Protein AF-L8GY65-F1 (afdb_monomer_lite)

Structure (mmCIF, N/CA/C/O backbone):
data_AF-L8GY65-F1
#
_entry.id   AF-L8GY65-F1
#
loop_
_atom_site.group_PDB
_atom_site.id
_atom_site.type_symbol
_atom_site.label_atom_id
_atom_site.label_alt_id
_atom_site.label_comp_id
_atom_site.label_asym_id
_atom_site.label_entity_id
_atom_site.label_seq_id
_atom_site.pdbx_PDB_ins_code
_atom_site.Cartn_x
_atom_site.Cartn_y
_atom_site.Cartn_z
_atom_site.occupancy
_atom_site.B_iso_or_equiv
_atom_site.auth_seq_id
_atom_site.auth_comp_id
_atom_site.auth_asym_id
_atom_site.auth_atom_id
_atom_site.pdbx_PDB_model_num
ATOM 1 N N . MET A 1 1 ? -7.241 15.529 21.507 1.00 44.56 1 MET A N 1
ATOM 2 C CA . MET A 1 1 ? -8.508 14.841 21.175 1.00 44.56 1 MET A CA 1
ATOM 3 C C . MET A 1 1 ? -9.242 14.552 22.480 1.00 44.56 1 MET A C 1
ATOM 5 O O . MET A 1 1 ? -9.011 13.512 23.079 1.00 44.56 1 MET A O 1
ATOM 9 N N . GLY A 1 2 ? -10.012 15.517 22.988 1.00 51.00 2 GLY A N 1
ATOM 10 C CA . GLY A 1 2 ? -10.784 15.364 24.225 1.00 51.00 2 GLY A CA 1
ATOM 11 C C . GLY A 1 2 ? -12.211 14.952 23.887 1.00 51.00 2 GLY A C 1
ATOM 12 O O . GLY A 1 2 ? -12.909 15.702 23.211 1.00 51.00 2 GLY A O 1
ATOM 13 N N . GLY A 1 3 ? -12.626 13.756 24.302 1.00 70.56 3 GLY A N 1
ATOM 14 C CA . GLY A 1 3 ? -14.032 13.368 24.238 1.00 70.56 3 GLY A CA 1
ATOM 15 C C . GLY A 1 3 ? -14.822 14.238 25.211 1.00 70.56 3 GLY A C 1
ATOM 16 O O . GLY A 1 3 ? -14.475 14.299 26.388 1.00 70.56 3 GLY A O 1
ATOM 17 N N . GLY A 1 4 ? -15.843 14.939 24.714 1.00 78.00 4 GLY A N 1
ATOM 18 C CA . GLY A 1 4 ? -16.761 15.702 25.558 1.00 78.00 4 GLY A CA 1
ATOM 19 C C . GLY A 1 4 ? -17.457 14.824 26.613 1.00 78.00 4 GLY A C 1
ATOM 20 O O . GLY A 1 4 ? -17.353 13.592 26.568 1.00 78.00 4 GLY A O 1
ATOM 21 N N . PRO A 1 5 ? -18.169 15.437 27.573 1.00 78.81 5 PRO A N 1
ATOM 22 C CA . PRO A 1 5 ? -18.839 14.708 28.644 1.00 78.81 5 PRO A CA 1
ATOM 23 C C . PRO A 1 5 ? -19.803 13.653 28.084 1.00 78.81 5 PRO A C 1
ATOM 25 O O . PRO A 1 5 ? -20.575 13.913 27.160 1.00 78.81 5 PRO A O 1
ATOM 28 N N . ARG A 1 6 ? -19.736 12.438 28.638 1.00 82.44 6 ARG A N 1
ATOM 29 C CA . ARG A 1 6 ? -20.598 11.317 28.239 1.00 82.44 6 ARG A CA 1
ATOM 30 C C . ARG A 1 6 ? -21.952 11.428 28.923 1.00 82.44 6 ARG A C 1
ATOM 32 O O . ARG A 1 6 ? -22.031 11.842 30.077 1.00 82.44 6 ARG A O 1
ATOM 39 N N . PHE A 1 7 ? -22.997 10.996 28.229 1.00 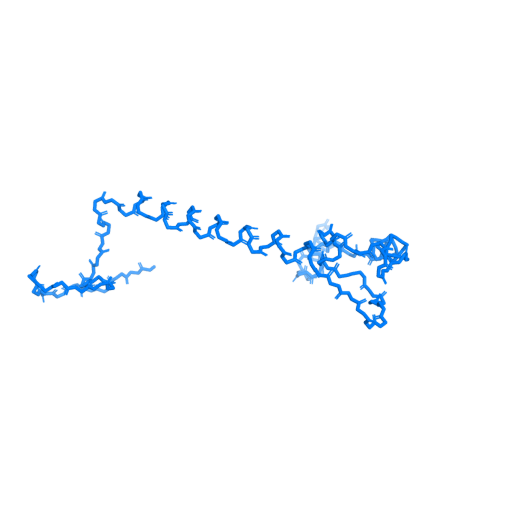88.00 7 PHE A N 1
ATOM 40 C CA . PHE A 1 7 ? -24.349 10.874 28.772 1.00 88.00 7 PHE A CA 1
ATOM 41 C C . PHE A 1 7 ? -24.741 9.396 28.960 1.00 88.00 7 PHE A C 1
ATOM 43 O O . PHE A 1 7 ? -24.145 8.514 28.341 1.00 88.00 7 PHE A O 1
ATOM 50 N N . PRO A 1 8 ? -25.714 9.079 29.829 1.00 89.44 8 PRO A N 1
ATOM 51 C CA . PRO A 1 8 ? -26.213 7.714 29.971 1.00 89.44 8 PRO A CA 1
ATOM 52 C C . PRO A 1 8 ? -26.797 7.191 28.653 1.00 89.44 8 PRO A C 1
ATOM 54 O O . PRO A 1 8 ? -27.475 7.918 27.934 1.00 89.44 8 PRO A O 1
ATOM 57 N N . PHE A 1 9 ? -26.556 5.918 28.349 1.00 87.88 9 PHE A N 1
ATOM 58 C CA . PHE A 1 9 ? -26.997 5.275 27.112 1.00 87.88 9 PHE A CA 1
ATOM 59 C C . PHE A 1 9 ? -27.485 3.843 27.384 1.00 87.88 9 PHE A C 1
ATOM 61 O O . PHE A 1 9 ? -27.070 3.229 28.376 1.00 87.88 9 PHE A O 1
ATOM 68 N N . PRO A 1 10 ? -28.355 3.282 26.526 1.00 90.50 10 PRO A N 1
ATOM 69 C CA . PRO A 1 10 ? -28.862 1.925 26.700 1.00 90.50 10 PRO A CA 1
ATOM 70 C C . PRO A 1 10 ? -27.776 0.885 26.386 1.00 90.50 10 PRO A C 1
ATOM 72 O O . PRO A 1 10 ? -27.251 0.826 25.277 1.00 90.50 10 PRO A O 1
ATOM 75 N N . LYS A 1 11 ? -27.450 0.026 27.361 1.00 85.88 11 LYS A N 1
ATOM 76 C CA . LYS A 1 11 ? -26.390 -0.999 27.231 1.00 85.88 11 LYS A CA 1
ATOM 77 C C . LYS A 1 11 ? -26.820 -2.262 26.479 1.00 85.88 11 LYS A C 1
ATOM 79 O O . LYS A 1 11 ? -25.973 -3.062 26.103 1.00 85.88 11 LYS A O 1
ATOM 84 N N . TRP A 1 12 ? -28.122 -2.459 26.297 1.00 89.31 12 TRP A N 1
ATOM 85 C CA . TRP A 1 12 ? -28.693 -3.630 25.622 1.00 89.31 12 TRP A CA 1
ATOM 86 C C . TRP A 1 12 ? -28.824 -3.449 24.106 1.00 89.31 12 TRP A C 1
ATOM 88 O O . TRP A 1 12 ? -29.162 -4.396 23.402 1.00 89.31 12 TRP A O 1
ATOM 98 N N . VAL A 1 13 ? -28.590 -2.240 23.594 1.00 90.12 13 VAL A N 1
ATOM 99 C CA . VAL A 1 13 ? -28.667 -1.959 22.161 1.00 90.12 13 VAL A CA 1
ATOM 100 C C . VAL A 1 13 ? -27.346 -2.353 21.513 1.00 90.12 13 VAL A C 1
ATOM 102 O O . VAL A 1 13 ? -26.289 -1.825 21.858 1.00 90.12 13 VAL A O 1
ATOM 105 N N . TRP A 1 14 ? -27.417 -3.278 20.560 1.00 90.00 14 TRP A N 1
ATOM 106 C CA . TRP A 1 14 ? -26.275 -3.722 19.773 1.00 90.00 14 TRP A CA 1
ATOM 107 C C . TRP A 1 14 ? -26.397 -3.229 18.331 1.00 90.00 14 TRP A C 1
ATOM 109 O O . TRP A 1 14 ? -27.477 -3.279 17.742 1.00 90.00 14 TRP A O 1
ATOM 119 N N . SER A 1 15 ? -25.283 -2.780 17.752 1.00 88.75 15 SER A N 1
ATOM 120 C CA . SER A 1 15 ? -25.194 -2.454 16.330 1.00 88.75 15 SER A CA 1
ATOM 121 C C . SER A 1 15 ? -23.852 -2.923 15.750 1.00 88.75 15 SER A C 1
ATOM 123 O O . SER A 1 15 ? -22.856 -2.988 16.481 1.00 88.75 15 SER A O 1
ATOM 125 N N . PRO A 1 16 ? -23.790 -3.220 14.439 1.00 88.62 16 PRO A N 1
ATOM 126 C CA . PRO A 1 16 ? -22.576 -3.732 13.804 1.00 88.62 16 PRO A CA 1
ATOM 127 C C . PRO A 1 16 ? -21.431 -2.709 13.766 1.00 88.62 16 PRO A C 1
ATOM 129 O O . PRO A 1 16 ? -20.267 -3.099 13.767 1.00 88.62 16 PRO A O 1
ATOM 132 N N . ALA A 1 17 ? -21.736 -1.408 13.760 1.00 84.62 17 ALA A N 1
ATOM 133 C CA . ALA A 1 17 ? -20.734 -0.341 13.749 1.00 84.62 17 ALA A CA 1
ATOM 134 C C . ALA A 1 17 ? -20.206 0.009 15.157 1.00 84.62 17 ALA A C 1
ATOM 136 O O . ALA A 1 17 ? -19.313 0.845 15.288 1.00 84.62 17 ALA A O 1
ATOM 137 N N . GLY A 1 18 ? -20.752 -0.619 16.207 1.00 85.56 18 GLY A N 1
ATOM 138 C CA . GLY A 1 18 ? -20.492 -0.289 17.608 1.00 85.56 18 GLY A CA 1
ATOM 139 C C . GLY A 1 18 ? -21.692 0.377 18.285 1.00 85.56 18 GLY A C 1
ATOM 140 O O . GLY A 1 18 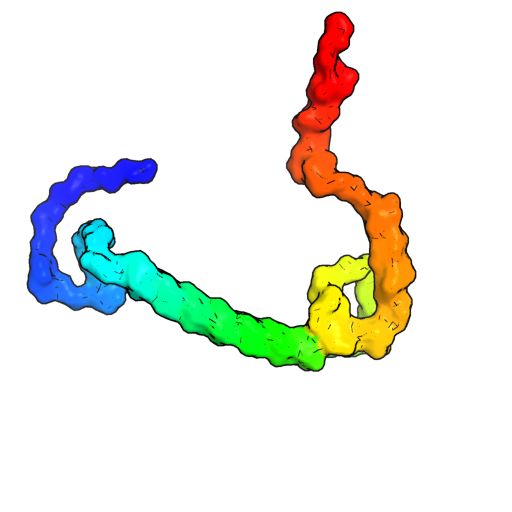? -22.839 0.174 17.900 1.00 85.56 18 GLY A O 1
ATOM 141 N N . GLY A 1 19 ? -21.439 1.156 19.328 1.00 86.69 19 GLY A N 1
ATOM 142 C CA . GLY A 1 19 ? -22.462 1.868 20.090 1.00 86.69 19 GLY A CA 1
ATOM 143 C C . GLY A 1 19 ? -21.925 3.193 20.617 1.00 86.69 19 GLY A C 1
ATOM 144 O O . GLY A 1 19 ? -21.008 3.784 20.048 1.00 86.69 19 GLY A O 1
ATOM 145 N N . TRP A 1 20 ? -22.480 3.665 21.724 1.00 86.94 20 TRP A N 1
ATOM 146 C CA . TRP A 1 20 ? -22.050 4.914 22.342 1.00 86.94 20 TRP A CA 1
ATOM 147 C C . TRP A 1 20 ? -20.690 4.753 23.030 1.00 86.94 20 TRP A C 1
ATOM 149 O O . TRP A 1 20 ? -20.532 3.898 23.899 1.00 86.94 20 TRP A O 1
ATOM 159 N N . TRP A 1 21 ? -19.719 5.583 22.630 1.00 82.31 21 TRP A N 1
ATOM 160 C CA . TRP A 1 21 ? -18.350 5.645 23.169 1.00 82.31 21 TRP A CA 1
ATOM 161 C C . TRP A 1 21 ? -17.732 4.266 23.436 1.00 82.31 21 TRP A C 1
ATOM 163 O O . TRP A 1 21 ? -17.426 3.933 24.581 1.00 82.31 21 TRP A O 1
ATOM 173 N N . CYS A 1 22 ? -17.544 3.460 22.384 1.00 78.38 22 CYS A N 1
ATOM 174 C CA . CYS A 1 22 ? -16.830 2.179 22.453 1.00 78.38 22 CYS A CA 1
ATOM 175 C C . CYS A 1 22 ? -15.341 2.379 22.783 1.00 78.38 22 CYS A C 1
ATOM 177 O O . CYS A 1 22 ? -14.457 2.166 21.954 1.00 78.38 22 CYS A O 1
ATOM 179 N N . GLU A 1 23 ? -15.062 2.809 24.006 1.00 71.69 23 GLU A N 1
ATOM 180 C CA . GLU A 1 23 ? -13.718 2.992 24.508 1.00 71.69 23 GLU A CA 1
ATOM 181 C C . GLU A 1 23 ? -13.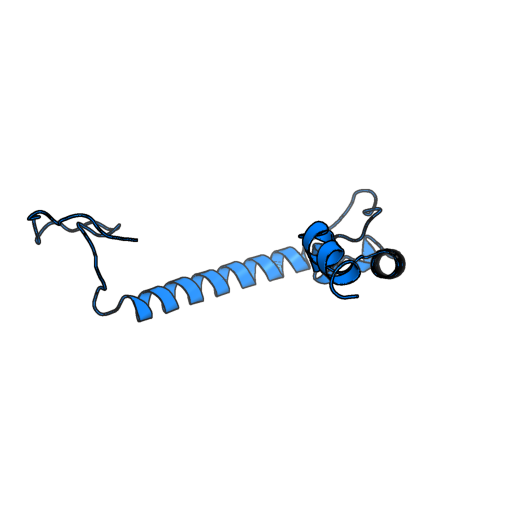119 1.651 24.877 1.00 71.69 23 GLU A C 1
ATOM 183 O O . GLU A 1 23 ? -13.570 0.962 25.788 1.00 71.69 23 GLU A O 1
ATOM 188 N N . ASN A 1 24 ? -12.074 1.313 24.133 1.00 69.00 24 ASN A N 1
ATOM 189 C CA . ASN A 1 24 ? -11.152 0.234 24.430 1.00 69.00 24 ASN A CA 1
ATOM 190 C C . ASN A 1 24 ? -11.841 -1.112 24.744 1.00 69.00 24 ASN A C 1
ATOM 192 O O . ASN A 1 24 ? -11.672 -1.658 25.838 1.00 69.00 24 ASN A O 1
ATOM 196 N N . PRO A 1 25 ? -12.612 -1.681 23.791 1.00 80.50 25 PRO A N 1
ATOM 197 C CA . PRO A 1 25 ? -13.187 -3.003 23.983 1.00 80.50 25 PRO A CA 1
ATOM 198 C C . PRO A 1 25 ? -12.072 -4.019 24.298 1.00 80.50 25 PRO A C 1
ATOM 200 O O . PRO A 1 25 ? -10.973 -3.892 23.750 1.00 80.50 25 PRO A O 1
ATOM 203 N N . PRO A 1 26 ? -12.331 -5.058 25.118 1.00 83.50 26 PRO A N 1
ATOM 204 C CA . PRO A 1 26 ? -11.285 -5.911 25.701 1.00 83.50 26 PRO A CA 1
ATOM 205 C C . PRO A 1 26 ? -10.292 -6.517 24.695 1.00 83.50 26 PRO A C 1
ATOM 207 O O . PRO A 1 26 ? -9.153 -6.809 25.036 1.00 83.50 26 PRO A O 1
ATOM 210 N N . ASN A 1 27 ? -10.712 -6.692 23.438 1.00 89.50 27 ASN A N 1
ATOM 211 C CA . ASN A 1 27 ? -9.919 -7.303 22.371 1.00 89.50 27 ASN A CA 1
ATOM 212 C C . ASN A 1 27 ? -9.626 -6.353 21.193 1.00 89.50 27 ASN A C 1
ATOM 214 O O . ASN A 1 27 ? -9.282 -6.829 20.109 1.00 89.50 27 ASN A O 1
ATOM 218 N N . ALA A 1 28 ? -9.741 -5.030 21.375 1.00 88.75 28 ALA A N 1
ATOM 219 C CA . ALA A 1 28 ? -9.582 -4.035 20.305 1.00 88.75 28 ALA A CA 1
ATOM 220 C C . ALA A 1 28 ? -8.288 -4.233 19.499 1.00 88.75 28 ALA A C 1
ATOM 222 O O . ALA A 1 28 ? -8.304 -4.312 18.272 1.00 88.75 28 ALA A O 1
ATOM 223 N N . GLN A 1 29 ? -7.170 -4.402 20.206 1.00 91.25 29 GLN A N 1
ATOM 224 C CA . GLN A 1 29 ? -5.843 -4.530 19.604 1.00 91.25 29 GLN A CA 1
ATOM 225 C C . GLN A 1 29 ? -5.657 -5.836 18.828 1.00 91.25 29 GLN A C 1
ATOM 227 O O . GLN A 1 29 ? -4.938 -5.867 17.830 1.00 91.25 29 GLN A O 1
ATOM 232 N N . ARG A 1 30 ? -6.271 -6.933 19.287 1.00 94.75 30 ARG A N 1
ATOM 233 C CA . ARG A 1 30 ? -6.222 -8.220 18.580 1.00 94.75 30 ARG A CA 1
ATOM 234 C C . ARG A 1 30 ? -7.080 -8.160 17.321 1.00 94.75 30 ARG A C 1
ATOM 236 O O . ARG A 1 30 ? -6.616 -8.542 16.253 1.00 94.75 30 ARG A O 1
ATOM 243 N N . ASN A 1 31 ? -8.297 -7.635 17.438 1.00 93.25 31 ASN A N 1
ATOM 244 C CA . ASN A 1 31 ? -9.231 -7.535 16.320 1.00 93.25 31 ASN A CA 1
ATOM 245 C C . ASN A 1 31 ? -8.688 -6.607 15.222 1.00 93.25 31 ASN A C 1
ATOM 247 O O . ASN A 1 31 ? -8.734 -6.970 14.051 1.00 93.25 31 ASN A O 1
ATOM 251 N N . LEU A 1 32 ? -8.088 -5.468 15.593 1.00 94.19 32 LEU A N 1
ATOM 252 C CA . LEU A 1 32 ? -7.435 -4.567 14.641 1.00 94.19 32 LEU A CA 1
ATOM 253 C C . LEU A 1 32 ? -6.299 -5.265 13.886 1.00 94.19 32 LEU A C 1
ATOM 255 O O . LEU A 1 32 ? -6.215 -5.153 12.668 1.00 94.19 32 LEU A O 1
ATOM 259 N N . ARG A 1 33 ? -5.454 -6.026 14.592 1.00 97.19 33 ARG A N 1
ATOM 260 C CA . ARG A 1 33 ? -4.367 -6.794 13.968 1.00 97.19 33 ARG A CA 1
ATOM 261 C C . ARG A 1 33 ? -4.882 -7.823 12.965 1.00 97.19 33 ARG A C 1
ATOM 263 O O . ARG A 1 33 ? -4.295 -7.956 11.897 1.00 97.19 33 ARG A O 1
ATOM 270 N N . ILE A 1 34 ? -5.979 -8.509 13.280 1.00 97.38 34 ILE A N 1
ATOM 271 C CA . ILE A 1 34 ? -6.603 -9.479 12.369 1.00 97.38 34 ILE A CA 1
ATOM 272 C C . ILE A 1 34 ? -7.138 -8.776 11.118 1.00 97.38 34 ILE A C 1
ATOM 274 O O . ILE A 1 34 ? -6.829 -9.196 10.005 1.00 97.38 34 ILE A O 1
ATOM 278 N N . VAL A 1 35 ? -7.899 -7.690 11.288 1.00 96.88 35 VAL A N 1
ATOM 279 C CA . VAL A 1 35 ? -8.482 -6.942 10.162 1.00 96.88 35 VAL A CA 1
ATOM 280 C C . VAL A 1 35 ? -7.392 -6.342 9.279 1.00 96.88 35 VAL A C 1
ATOM 282 O O . VAL A 1 35 ? -7.456 -6.484 8.060 1.00 96.88 35 VAL A O 1
ATOM 285 N N . LEU A 1 36 ? -6.367 -5.724 9.873 1.00 98.00 36 LEU A N 1
ATOM 286 C CA . LEU A 1 36 ? -5.227 -5.199 9.124 1.00 98.00 36 LEU A CA 1
ATOM 287 C C . LEU A 1 36 ? -4.483 -6.317 8.393 1.00 98.00 36 LEU A C 1
ATOM 289 O O . LEU A 1 36 ? -4.209 -6.173 7.207 1.00 98.00 36 LEU A O 1
ATOM 293 N N . GLY A 1 37 ? -4.202 -7.439 9.060 1.00 98.44 37 GLY A N 1
ATOM 294 C CA . GLY A 1 37 ? -3.532 -8.584 8.443 1.00 98.44 37 GLY A CA 1
ATOM 295 C C . GLY A 1 37 ? -4.294 -9.123 7.233 1.00 98.44 37 GLY A C 1
ATOM 296 O O . GLY A 1 37 ? -3.704 -9.316 6.171 1.00 98.44 37 GLY A O 1
ATOM 297 N N . LEU A 1 38 ? -5.614 -9.284 7.358 1.00 98.44 38 LEU A N 1
ATOM 298 C CA . LEU A 1 38 ? -6.470 -9.706 6.250 1.00 98.44 38 LEU A CA 1
ATOM 299 C C . LEU A 1 38 ? -6.476 -8.676 5.112 1.00 98.44 38 LEU A C 1
ATOM 301 O O . LEU A 1 38 ? -6.363 -9.046 3.944 1.00 98.44 38 LEU A O 1
ATOM 305 N N . ASN A 1 39 ? -6.574 -7.387 5.441 1.00 98.38 39 ASN A N 1
ATOM 306 C CA . ASN A 1 39 ? -6.577 -6.321 4.445 1.00 98.38 39 ASN A CA 1
ATOM 307 C C . ASN A 1 39 ? -5.257 -6.283 3.660 1.00 98.38 39 ASN A C 1
ATOM 309 O O . ASN A 1 39 ? -5.284 -6.255 2.432 1.00 98.38 39 ASN A O 1
ATOM 313 N N . PHE A 1 40 ? -4.114 -6.386 4.346 1.00 98.31 40 PHE A N 1
ATOM 314 C CA . PHE A 1 40 ? -2.801 -6.459 3.704 1.00 98.31 40 PHE A CA 1
ATOM 315 C C . PHE A 1 40 ? -2.629 -7.713 2.847 1.00 98.31 40 PHE A C 1
ATOM 317 O O . PHE A 1 40 ? -2.043 -7.622 1.771 1.00 98.31 40 PHE A O 1
ATOM 324 N N . ALA A 1 41 ? -3.152 -8.865 3.274 1.00 98.31 41 ALA A N 1
ATOM 325 C CA . ALA A 1 41 ? -3.095 -10.087 2.475 1.00 98.31 41 ALA A CA 1
ATOM 326 C C . ALA A 1 41 ? -3.859 -9.929 1.149 1.00 98.31 41 ALA A C 1
ATOM 328 O O . ALA A 1 41 ? -3.320 -10.228 0.082 1.00 98.31 41 ALA A O 1
ATOM 329 N N . ILE A 1 42 ? -5.084 -9.397 1.205 1.00 98.38 42 ILE A N 1
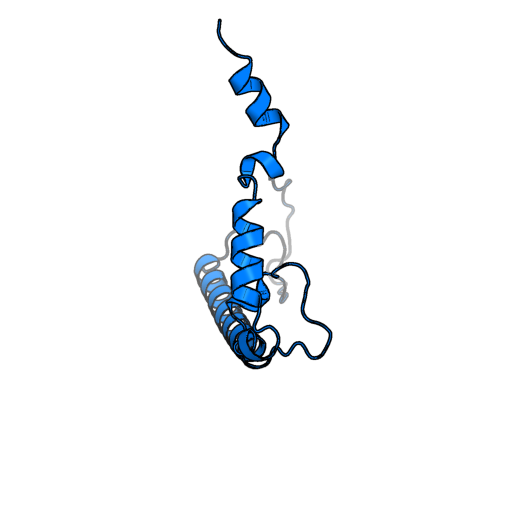ATOM 330 C CA . ILE A 1 42 ? -5.911 -9.158 0.014 1.00 98.38 42 ILE A CA 1
ATOM 331 C C . ILE A 1 42 ? -5.274 -8.084 -0.873 1.00 98.38 42 ILE A C 1
ATOM 333 O O . ILE A 1 42 ? -5.096 -8.299 -2.071 1.00 98.38 42 ILE A O 1
ATOM 337 N N . ALA A 1 43 ? -4.889 -6.945 -0.293 1.00 98.19 43 ALA A N 1
ATOM 338 C CA . ALA A 1 43 ? -4.257 -5.853 -1.025 1.00 98.19 43 ALA A CA 1
ATOM 339 C C . ALA A 1 43 ? -2.944 -6.299 -1.684 1.00 98.19 43 ALA A C 1
ATOM 341 O O . ALA A 1 43 ? -2.697 -5.957 -2.837 1.00 98.19 43 ALA A O 1
ATOM 342 N N . GLY A 1 44 ? -2.137 -7.108 -0.993 1.00 97.75 44 GLY A N 1
ATOM 343 C CA . GLY A 1 44 ? -0.915 -7.698 -1.531 1.00 97.75 44 GLY A CA 1
ATOM 344 C C . GLY A 1 44 ? -1.196 -8.615 -2.718 1.00 97.75 44 GLY A C 1
ATOM 345 O O . GLY A 1 44 ? -0.578 -8.452 -3.767 1.00 97.75 44 GLY A O 1
ATOM 346 N N . ALA A 1 45 ? -2.165 -9.527 -2.602 1.00 97.94 45 ALA A N 1
ATOM 347 C CA . ALA A 1 45 ? -2.545 -10.412 -3.703 1.00 97.94 45 ALA A CA 1
ATOM 348 C C . ALA A 1 45 ? -3.006 -9.624 -4.942 1.00 97.94 45 ALA A C 1
ATOM 350 O O . ALA A 1 45 ? -2.513 -9.861 -6.046 1.00 97.94 45 ALA A O 1
ATOM 351 N N . VAL A 1 46 ? -3.888 -8.636 -4.755 1.00 97.88 46 VAL A N 1
ATOM 352 C CA . VAL A 1 46 ? -4.352 -7.755 -5.840 1.00 97.88 46 VAL A CA 1
ATOM 353 C C . VAL A 1 46 ? -3.191 -6.959 -6.435 1.00 97.88 46 VAL A C 1
ATOM 355 O O . VAL A 1 46 ? -3.096 -6.841 -7.656 1.00 97.88 46 VAL A O 1
ATOM 358 N N . PHE A 1 47 ? -2.281 -6.450 -5.603 1.00 96.56 47 PHE A N 1
ATOM 359 C CA . PHE A 1 47 ? -1.092 -5.732 -6.055 1.00 96.56 47 PHE A CA 1
ATOM 360 C C . PHE A 1 47 ? -0.188 -6.612 -6.922 1.00 96.56 47 PHE A C 1
ATOM 362 O O . PHE A 1 47 ? 0.216 -6.171 -7.994 1.00 96.56 47 PHE A O 1
ATOM 369 N N . PHE A 1 48 ? 0.096 -7.853 -6.515 1.00 96.38 48 PHE A N 1
ATOM 370 C CA . PHE A 1 48 ? 0.934 -8.761 -7.304 1.00 96.38 48 PHE A CA 1
ATOM 371 C C . PHE A 1 48 ? 0.286 -9.136 -8.636 1.00 96.38 48 PHE A C 1
ATOM 373 O O . PHE A 1 48 ? 0.962 -9.113 -9.664 1.00 96.38 48 PHE A O 1
ATOM 380 N N . ILE A 1 49 ? -1.020 -9.416 -8.642 1.00 96.75 49 ILE A N 1
ATOM 381 C CA . ILE A 1 49 ? -1.768 -9.685 -9.879 1.00 96.75 49 ILE A CA 1
ATOM 382 C C . ILE A 1 49 ? -1.733 -8.456 -10.795 1.00 96.75 49 ILE A C 1
ATOM 384 O O . ILE A 1 49 ? -1.449 -8.574 -11.986 1.00 96.75 49 ILE A O 1
ATOM 388 N N . SER A 1 50 ? -1.971 -7.269 -10.237 1.00 95.44 50 SER A N 1
ATOM 389 C CA . SER A 1 50 ? -1.919 -6.005 -10.973 1.00 95.44 50 SER A CA 1
ATOM 390 C C . SER A 1 50 ? -0.528 -5.755 -11.561 1.00 95.44 50 SER A C 1
ATOM 392 O O . SER A 1 50 ? -0.403 -5.512 -12.756 1.00 95.44 50 SER A O 1
ATOM 394 N N . ALA A 1 51 ? 0.535 -5.910 -10.770 1.00 95.44 51 ALA A N 1
ATOM 395 C CA . ALA A 1 51 ? 1.913 -5.722 -11.218 1.00 95.44 51 ALA A CA 1
ATOM 396 C C . ALA A 1 51 ? 2.330 -6.734 -12.303 1.00 95.44 51 ALA A C 1
ATOM 398 O O . ALA A 1 51 ? 3.056 -6.381 -13.236 1.00 95.44 51 ALA A O 1
ATOM 399 N N . ALA A 1 52 ? 1.847 -7.977 -12.220 1.00 95.62 52 ALA A N 1
ATOM 400 C CA . ALA A 1 52 ? 2.098 -9.001 -13.231 1.00 95.62 52 ALA A CA 1
ATOM 401 C C . ALA A 1 52 ? 1.356 -8.730 -14.552 1.00 95.62 52 ALA A C 1
ATOM 403 O O . ALA A 1 52 ? 1.864 -9.076 -15.618 1.00 95.62 52 ALA A O 1
ATOM 404 N N . ASN A 1 53 ? 0.184 -8.093 -14.490 1.00 94.19 53 ASN A N 1
ATOM 405 C CA . ASN A 1 53 ? -0.683 -7.867 -15.649 1.00 94.19 53 ASN A CA 1
ATOM 406 C C . ASN A 1 53 ? -0.617 -6.441 -16.214 1.00 94.19 53 ASN A C 1
ATOM 408 O O . ASN A 1 53 ? -1.142 -6.206 -17.301 1.00 94.19 53 ASN A O 1
ATOM 412 N N . GLU A 1 54 ? 0.002 -5.487 -15.513 1.00 91.94 54 GLU A N 1
ATOM 413 C CA . GLU A 1 54 ? 0.095 -4.097 -15.966 1.00 91.94 54 GLU A CA 1
ATOM 414 C C . GLU A 1 54 ? 0.845 -4.031 -17.303 1.00 91.94 54 GLU A C 1
ATOM 416 O O . GLU A 1 54 ? 2.036 -4.339 -17.377 1.00 91.94 54 GLU A O 1
ATOM 421 N N . ARG A 1 55 ? 0.130 -3.597 -18.345 1.00 91.19 55 ARG A N 1
ATOM 422 C CA . ARG A 1 55 ? 0.630 -3.367 -19.703 1.00 91.19 55 ARG A CA 1
ATOM 423 C C . ARG A 1 55 ? 0.442 -1.913 -20.099 1.00 91.19 55 ARG A C 1
ATOM 425 O O . ARG A 1 55 ? -0.593 -1.316 -19.805 1.00 91.19 55 ARG A O 1
ATOM 432 N N . ARG A 1 56 ? 1.412 -1.354 -20.816 1.00 84.81 56 ARG A N 1
ATOM 433 C CA . ARG A 1 56 ? 1.375 0.011 -21.358 1.00 84.81 56 ARG A CA 1
ATOM 434 C C . ARG A 1 56 ? 1.461 -0.058 -22.878 1.00 84.81 56 ARG A C 1
ATOM 436 O O . ARG A 1 56 ? 2.542 -0.116 -23.444 1.00 84.81 56 ARG A O 1
ATOM 443 N N . LEU A 1 57 ? 0.291 -0.091 -23.516 1.00 76.81 57 LEU A N 1
ATOM 444 C CA . LEU A 1 57 ? 0.156 -0.244 -24.971 1.00 76.81 57 LEU A CA 1
ATOM 445 C C . LEU A 1 57 ? 0.284 1.084 -25.740 1.00 76.81 57 LEU A C 1
ATOM 447 O O . LEU A 1 57 ? 0.536 1.079 -26.939 1.00 76.81 57 LEU A O 1
ATOM 451 N N . LEU A 1 58 ? 0.093 2.218 -25.060 1.00 71.94 58 LEU A N 1
ATOM 452 C CA . LEU A 1 58 ? 0.308 3.556 -25.618 1.00 71.94 58 LEU A CA 1
ATOM 453 C C . LEU A 1 58 ? 1.785 3.956 -25.510 1.00 71.94 58 LEU A C 1
ATOM 455 O O . LEU A 1 58 ? 2.539 3.335 -24.761 1.00 71.94 58 LEU A O 1
ATOM 459 N N . SER A 1 59 ? 2.180 5.005 -26.244 1.00 66.31 59 SER A N 1
ATOM 460 C CA . SER A 1 59 ? 3.536 5.565 -26.217 1.00 66.31 59 SER A CA 1
ATOM 461 C C . SER A 1 59 ? 4.069 5.641 -24.786 1.00 66.31 59 SER A C 1
ATOM 463 O O . SER A 1 59 ? 3.430 6.180 -23.879 1.00 66.31 59 SER A O 1
ATOM 465 N N . HIS A 1 60 ? 5.234 5.030 -24.579 1.00 71.44 60 HIS A N 1
ATOM 466 C CA . HIS A 1 60 ? 5.837 4.911 -23.264 1.00 71.44 60 HIS A CA 1
ATOM 467 C C . HIS A 1 60 ? 5.999 6.293 -22.603 1.00 71.44 60 HIS A C 1
ATOM 469 O O . HIS A 1 60 ? 6.256 7.284 -23.292 1.00 71.44 60 HIS A O 1
ATOM 475 N N . PRO A 1 61 ? 5.902 6.385 -21.266 1.00 77.56 61 PRO A N 1
ATOM 476 C CA . PRO A 1 61 ? 6.090 7.649 -20.569 1.00 77.56 61 PRO A CA 1
ATOM 477 C C . PRO A 1 61 ? 7.446 8.288 -20.900 1.00 77.56 61 PRO A C 1
ATOM 479 O O . PRO A 1 61 ? 8.484 7.614 -20.942 1.00 77.56 61 PRO A O 1
ATOM 482 N N . THR A 1 62 ? 7.452 9.608 -21.090 1.00 82.38 62 THR A N 1
ATOM 483 C CA . THR A 1 62 ? 8.689 10.394 -21.248 1.00 82.38 62 THR A CA 1
ATOM 484 C C . THR A 1 62 ? 9.486 10.445 -19.941 1.00 82.38 62 THR A C 1
ATOM 486 O O . THR A 1 62 ? 10.714 10.499 -19.956 1.00 82.38 62 THR A O 1
ATOM 489 N N . ILE A 1 63 ? 8.788 10.391 -18.801 1.00 85.06 63 ILE A N 1
ATOM 490 C CA . ILE A 1 63 ? 9.352 10.431 -17.446 1.00 85.06 63 ILE A CA 1
ATOM 491 C C . ILE A 1 63 ? 9.083 9.079 -16.771 1.00 85.06 63 ILE A C 1
ATOM 493 O O . ILE A 1 63 ? 7.959 8.584 -16.861 1.00 85.06 63 ILE A O 1
ATOM 497 N N . PRO A 1 64 ? 10.070 8.477 -16.080 1.00 88.50 64 PRO A N 1
ATOM 498 C CA . PRO A 1 64 ? 9.882 7.198 -15.404 1.00 88.50 64 PRO A CA 1
ATOM 499 C C . PRO A 1 64 ? 8.802 7.305 -14.322 1.00 88.50 64 PRO A C 1
ATOM 501 O O . PRO A 1 64 ? 8.903 8.131 -13.409 1.00 88.50 64 PRO A O 1
ATOM 504 N N . VAL A 1 65 ? 7.793 6.438 -14.389 1.00 89.00 65 VAL A N 1
ATOM 505 C CA . VAL A 1 65 ? 6.711 6.388 -13.393 1.00 89.00 65 VAL A CA 1
ATOM 506 C C . VAL A 1 65 ? 7.006 5.345 -12.309 1.00 89.00 65 VAL A C 1
ATOM 508 O O . VAL A 1 65 ? 7.699 4.358 -12.572 1.00 89.00 65 VAL A O 1
ATOM 511 N N . PRO A 1 66 ? 6.492 5.510 -11.075 1.00 89.19 66 PRO A N 1
ATOM 512 C CA . PRO A 1 66 ? 6.770 4.572 -9.988 1.00 89.19 66 PRO A CA 1
ATOM 513 C C . PRO A 1 66 ? 6.346 3.129 -10.283 1.00 89.19 66 PRO A C 1
ATOM 515 O O . PRO A 1 66 ? 7.106 2.217 -9.966 1.00 89.19 66 PRO A O 1
ATOM 518 N N . SER A 1 67 ? 5.199 2.909 -10.941 1.00 89.56 67 SER A N 1
ATOM 519 C CA . SER A 1 67 ? 4.695 1.551 -11.188 1.00 89.56 67 SER A CA 1
ATOM 520 C C . SER A 1 67 ? 5.552 0.719 -12.144 1.00 89.56 67 SER A C 1
ATOM 522 O O . SER A 1 67 ? 5.602 -0.504 -12.022 1.00 89.56 67 SER A O 1
ATOM 524 N N . GLN A 1 68 ? 6.357 1.364 -12.997 1.00 91.50 68 GLN A N 1
ATOM 525 C CA . GLN A 1 68 ? 7.334 0.673 -13.847 1.00 91.50 68 GLN A CA 1
ATOM 526 C C . GLN A 1 68 ? 8.392 -0.101 -13.035 1.00 91.50 68 GLN A C 1
ATOM 528 O O . GLN A 1 68 ? 9.030 -1.007 -13.569 1.00 91.50 68 GLN A O 1
ATOM 533 N N . ARG A 1 69 ? 8.581 0.213 -11.745 1.00 90.44 69 ARG A N 1
ATOM 534 C CA . ARG A 1 69 ? 9.570 -0.459 -10.883 1.00 90.44 69 ARG A CA 1
ATOM 535 C C . ARG A 1 69 ? 9.196 -1.893 -10.525 1.00 90.44 69 ARG A C 1
ATOM 537 O O . ARG A 1 69 ? 10.093 -2.699 -10.301 1.00 90.44 69 ARG A O 1
ATOM 544 N N . TRP A 1 70 ? 7.904 -2.186 -10.431 1.00 91.69 70 TRP A N 1
ATOM 545 C CA . TRP A 1 70 ? 7.396 -3.486 -9.987 1.00 91.69 70 TRP A CA 1
ATOM 546 C C . TRP A 1 70 ? 6.569 -4.211 -11.049 1.00 91.69 70 TRP A C 1
ATOM 548 O O . TRP A 1 70 ? 6.273 -5.387 -10.875 1.00 91.69 70 TRP A O 1
ATOM 558 N N . SER A 1 71 ? 6.224 -3.550 -12.154 1.00 92.88 71 SER A N 1
ATOM 559 C CA . SER A 1 71 ? 5.536 -4.196 -13.271 1.00 92.88 71 SER A CA 1
ATOM 560 C C . SER A 1 71 ? 6.433 -5.193 -14.007 1.00 92.88 71 SER A C 1
ATOM 562 O O . SER A 1 71 ? 7.588 -4.898 -14.331 1.00 92.88 71 SER A O 1
ATOM 564 N N . ALA A 1 72 ? 5.886 -6.372 -14.308 1.00 92.56 72 ALA A N 1
ATOM 565 C CA . ALA A 1 72 ? 6.608 -7.437 -15.004 1.00 92.56 72 ALA A CA 1
ATOM 566 C C . ALA A 1 72 ? 6.961 -7.063 -16.456 1.00 92.56 72 ALA A C 1
ATOM 568 O O . ALA A 1 72 ? 8.013 -7.451 -16.969 1.00 92.56 72 ALA A O 1
ATOM 569 N N . TRP A 1 73 ? 6.108 -6.271 -17.110 1.00 92.00 73 TRP A N 1
ATOM 570 C CA . TRP A 1 73 ? 6.201 -5.981 -18.542 1.00 92.00 73 TRP A CA 1
ATOM 571 C C . TRP A 1 73 ? 6.946 -4.693 -18.883 1.00 92.00 73 TRP A C 1
ATOM 573 O O . TRP A 1 73 ? 7.155 -4.406 -20.059 1.00 92.00 73 TRP A O 1
ATOM 583 N N . THR A 1 74 ? 7.441 -3.957 -17.883 1.00 90.69 74 THR A N 1
ATOM 584 C CA . THR A 1 74 ? 8.134 -2.671 -18.072 1.00 90.69 74 THR A CA 1
ATOM 585 C C . THR A 1 74 ? 9.207 -2.699 -19.157 1.00 90.69 74 THR A C 1
ATOM 587 O O . THR A 1 74 ? 9.283 -1.768 -19.943 1.00 90.69 74 THR A O 1
ATOM 590 N N . LYS A 1 75 ? 10.050 -3.738 -19.217 1.00 88.94 75 LYS A N 1
ATOM 591 C CA . LYS A 1 75 ? 11.155 -3.799 -20.196 1.00 88.94 75 LYS A CA 1
ATOM 592 C C . LYS A 1 75 ? 10.677 -4.044 -21.627 1.00 88.94 75 LYS A C 1
ATOM 594 O O . LYS A 1 75 ? 11.380 -3.675 -22.559 1.00 88.94 75 LYS A O 1
ATOM 599 N N . VAL A 1 76 ? 9.538 -4.719 -21.777 1.00 90.12 76 VAL A N 1
ATOM 600 C CA . VAL A 1 76 ? 8.930 -5.004 -23.081 1.00 90.12 76 VAL A CA 1
ATOM 601 C C . VAL A 1 76 ? 8.218 -3.756 -23.587 1.00 90.12 76 VAL A C 1
ATOM 603 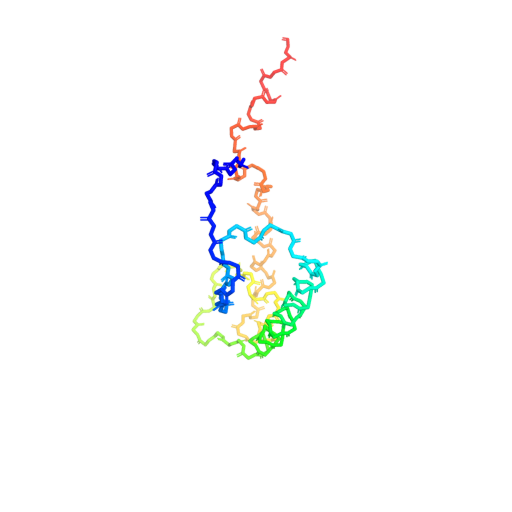O O . VAL A 1 76 ? 8.403 -3.372 -24.735 1.00 90.12 76 VAL A O 1
ATOM 606 N N . ASP A 1 77 ? 7.462 -3.100 -22.708 1.00 88.88 77 ASP A N 1
ATOM 607 C CA . ASP A 1 77 ? 6.663 -1.928 -23.062 1.00 88.88 77 ASP A CA 1
ATOM 608 C C . ASP A 1 77 ? 7.522 -0.639 -23.156 1.00 88.88 77 ASP A C 1
ATOM 610 O O . ASP A 1 77 ? 7.233 0.256 -23.946 1.00 88.88 77 ASP A O 1
ATOM 614 N N . ASP A 1 78 ? 8.602 -0.531 -22.368 1.00 89.69 78 ASP A N 1
ATOM 615 C CA . ASP A 1 78 ? 9.547 0.598 -22.354 1.00 89.69 78 ASP A CA 1
ATOM 616 C C . ASP A 1 78 ? 11.010 0.105 -22.259 1.00 89.69 78 ASP A C 1
ATOM 618 O O . ASP A 1 78 ? 11.598 0.066 -21.168 1.00 89.69 78 ASP A O 1
ATOM 622 N N . PRO A 1 79 ? 11.644 -0.265 -23.389 1.00 88.75 79 PRO A N 1
ATOM 623 C CA . PRO A 1 79 ? 13.035 -0.730 -23.398 1.00 88.75 79 PRO A CA 1
ATOM 624 C C . PRO A 1 79 ? 14.030 0.348 -22.926 1.00 88.75 79 PRO A C 1
ATOM 626 O O . PRO A 1 79 ? 15.074 0.028 -22.353 1.00 88.75 79 PRO A O 1
ATOM 629 N N . ASP A 1 80 ? 13.684 1.628 -23.087 1.00 89.25 80 ASP A N 1
ATOM 630 C CA . ASP A 1 80 ? 14.495 2.784 -22.687 1.00 89.25 80 ASP A CA 1
ATOM 631 C C . ASP A 1 80 ? 14.378 3.149 -21.196 1.00 89.25 80 ASP A C 1
ATOM 633 O O . ASP A 1 80 ? 15.058 4.071 -20.722 1.00 89.25 80 ASP A O 1
ATOM 637 N N . TYR A 1 81 ? 13.546 2.440 -20.427 1.00 90.44 81 TYR A N 1
ATOM 638 C CA . TYR A 1 81 ? 13.216 2.786 -19.042 1.00 90.44 81 TYR A CA 1
ATOM 639 C C . TYR A 1 81 ? 14.449 3.071 -18.169 1.00 90.44 81 TYR A C 1
ATOM 641 O O . TYR A 1 81 ? 14.501 4.076 -17.457 1.00 90.44 81 TYR A O 1
ATOM 649 N N . LYS A 1 82 ? 15.485 2.225 -18.251 1.00 90.50 82 LYS A N 1
ATOM 650 C CA . LYS A 1 82 ? 16.713 2.378 -17.447 1.00 90.50 82 LYS A CA 1
ATOM 651 C C . LYS A 1 82 ? 17.451 3.684 -17.743 1.00 90.50 82 LYS A C 1
ATOM 653 O O . LYS A 1 82 ? 17.938 4.334 -16.818 1.00 90.50 82 LYS A O 1
ATOM 658 N N . ARG A 1 83 ? 17.515 4.079 -19.018 1.00 90.69 83 ARG A N 1
ATOM 659 C CA . ARG A 1 83 ? 18.171 5.316 -19.458 1.00 90.69 83 ARG A CA 1
ATOM 660 C C . ARG A 1 83 ? 17.424 6.535 -18.923 1.00 90.69 83 ARG A C 1
ATOM 662 O O . ARG A 1 83 ? 18.043 7.433 -18.354 1.00 90.69 83 ARG A O 1
ATOM 669 N N . LYS A 1 84 ? 16.091 6.531 -19.037 1.00 89.44 84 LYS A N 1
ATOM 670 C CA . LYS A 1 84 ? 15.221 7.591 -18.499 1.00 89.44 84 LYS A CA 1
ATOM 671 C C . LYS A 1 84 ? 15.320 7.689 -16.980 1.00 89.44 84 LYS A C 1
ATOM 673 O O . LYS A 1 84 ? 15.397 8.788 -16.440 1.00 89.44 84 LYS A O 1
ATOM 678 N N . LEU A 1 85 ? 15.363 6.549 -16.291 1.00 90.81 85 LEU A N 1
ATOM 679 C CA . LEU A 1 85 ? 15.509 6.493 -14.840 1.00 90.81 85 LEU A CA 1
ATOM 680 C C . LEU A 1 85 ? 16.840 7.103 -14.381 1.00 90.81 85 LEU A C 1
ATOM 682 O O . LEU A 1 85 ? 16.845 7.921 -13.463 1.00 90.81 85 LEU A O 1
ATOM 686 N N . ALA A 1 86 ? 17.947 6.775 -15.051 1.00 90.31 86 ALA A N 1
ATOM 687 C CA . ALA A 1 86 ? 19.253 7.366 -14.760 1.00 90.31 86 ALA A CA 1
ATOM 688 C C . ALA A 1 86 ? 19.269 8.887 -14.997 1.00 90.31 86 ALA A C 1
ATOM 690 O O . ALA A 1 86 ? 19.733 9.641 -14.141 1.00 90.31 86 ALA A O 1
ATOM 691 N N . ALA A 1 87 ? 18.696 9.348 -16.115 1.00 89.81 87 ALA A N 1
ATOM 692 C CA . ALA A 1 87 ? 18.557 10.775 -16.403 1.00 89.81 87 ALA A CA 1
ATOM 693 C C . ALA A 1 87 ? 17.693 11.498 -15.353 1.00 89.81 87 ALA A C 1
ATOM 695 O O . ALA A 1 87 ? 18.049 12.584 -14.898 1.00 89.81 87 ALA A O 1
ATOM 696 N N . TYR A 1 88 ? 16.596 10.873 -14.911 1.00 87.06 88 TYR A N 1
ATOM 697 C CA . TYR A 1 88 ? 15.734 11.410 -13.859 1.00 87.06 88 TYR A CA 1
ATOM 698 C C . TYR A 1 88 ? 16.470 11.533 -12.521 1.00 87.06 88 TYR A C 1
ATOM 700 O O . TYR A 1 88 ? 16.348 12.553 -11.849 1.00 87.06 88 TYR A O 1
ATOM 708 N N . HIS A 1 89 ? 17.265 10.528 -12.142 1.00 86.31 89 HIS A N 1
ATOM 709 C CA . HIS A 1 89 ? 18.041 10.566 -10.902 1.00 86.31 89 HIS A CA 1
ATOM 710 C C . HIS A 1 89 ? 19.144 11.623 -10.914 1.00 86.31 89 HIS A C 1
ATOM 712 O O . HIS A 1 89 ? 19.352 12.263 -9.887 1.00 86.31 89 HIS A O 1
ATOM 718 N N . LYS A 1 90 ? 19.792 11.858 -12.061 1.00 86.12 90 LYS A N 1
ATOM 719 C CA . LYS A 1 90 ? 20.826 12.894 -12.203 1.00 86.12 90 LYS A CA 1
ATOM 720 C C . LYS A 1 90 ? 20.303 14.303 -11.889 1.00 86.12 90 LYS A C 1
ATOM 722 O O . LYS A 1 90 ? 21.030 15.106 -11.322 1.00 86.12 90 LYS A O 1
ATOM 727 N N . ASN A 1 91 ? 19.043 14.577 -12.222 1.00 77.12 91 ASN A N 1
ATOM 728 C CA . ASN A 1 91 ? 18.423 15.895 -12.051 1.00 77.12 91 ASN A CA 1
ATOM 729 C C . ASN A 1 91 ? 17.552 15.996 -10.786 1.00 77.12 91 ASN A C 1
ATOM 731 O O . ASN A 1 91 ? 16.881 17.008 -10.569 1.00 77.12 91 ASN A O 1
ATOM 735 N N . LYS A 1 92 ? 17.488 14.941 -9.962 1.00 78.00 92 LYS A N 1
ATOM 736 C CA . LYS A 1 92 ? 16.567 14.892 -8.826 1.00 78.00 92 LYS A CA 1
ATOM 737 C C . LYS A 1 92 ? 17.168 15.607 -7.615 1.00 78.00 92 LYS A C 1
ATOM 739 O O . LYS A 1 92 ? 18.019 15.050 -6.930 1.00 78.00 92 LYS A O 1
ATOM 744 N N . LYS A 1 93 ? 16.626 16.784 -7.297 1.00 78.44 93 LYS A N 1
ATOM 745 C CA . LYS A 1 93 ? 16.838 17.457 -6.007 1.00 78.44 93 LYS A CA 1
ATOM 746 C C . LYS A 1 93 ? 16.448 16.544 -4.828 1.00 78.44 93 LYS A C 1
ATOM 748 O O . LYS A 1 93 ? 15.474 15.780 -4.965 1.00 78.44 93 LYS A O 1
ATOM 753 N N . PRO A 1 94 ? 17.169 16.588 -3.690 1.00 82.50 94 PRO A N 1
ATOM 754 C CA . PRO A 1 94 ? 16.789 15.872 -2.478 1.00 82.50 94 PRO A CA 1
ATOM 755 C C . PRO A 1 94 ? 15.338 16.170 -2.089 1.00 82.50 94 PRO A C 1
ATOM 757 O O . PRO A 1 94 ? 14.783 17.227 -2.382 1.00 82.50 94 PRO A O 1
ATOM 760 N N . LEU A 1 95 ? 14.690 15.189 -1.457 1.00 76.56 95 LEU A N 1
ATOM 761 C CA . LEU A 1 95 ? 13.265 15.266 -1.129 1.00 76.56 95 LEU A CA 1
ATOM 762 C C . LEU A 1 95 ? 12.947 16.497 -0.269 1.00 76.56 95 LEU A C 1
ATOM 764 O O . LEU A 1 95 ? 11.945 17.160 -0.512 1.00 76.56 95 LEU A O 1
ATOM 768 N N . TRP A 1 96 ? 13.826 16.812 0.681 1.00 75.38 96 TRP A N 1
ATOM 769 C CA . TRP A 1 96 ? 13.662 17.934 1.600 1.00 75.38 96 TRP A CA 1
ATOM 770 C C . TRP A 1 96 ? 13.688 19.291 0.894 1.00 75.38 96 TRP A C 1
ATOM 772 O O . TRP A 1 96 ? 12.794 20.089 1.132 1.00 75.38 96 TRP A O 1
ATOM 782 N N . GLU A 1 97 ? 14.570 19.490 -0.089 1.00 82.50 97 GLU A N 1
ATOM 783 C CA . GLU A 1 97 ? 14.605 20.715 -0.908 1.00 82.50 97 GLU A CA 1
ATOM 784 C C . GLU A 1 97 ? 13.323 20.905 -1.742 1.00 82.50 97 GLU A C 1
ATOM 786 O O . GLU A 1 97 ? 12.937 22.020 -2.073 1.00 82.50 97 GLU A O 1
ATOM 791 N N . ARG A 1 98 ? 12.625 19.814 -2.087 1.00 77.25 98 ARG A N 1
ATOM 792 C CA . ARG A 1 98 ? 11.369 19.876 -2.853 1.00 77.25 98 ARG A CA 1
ATOM 793 C C . ARG A 1 98 ? 10.139 20.131 -1.991 1.00 77.25 98 ARG A C 1
ATOM 795 O O . ARG A 1 98 ? 9.174 20.695 -2.495 1.00 77.25 98 ARG A O 1
ATOM 802 N N . ILE A 1 99 ? 10.127 19.613 -0.764 1.00 82.62 99 ILE A N 1
ATOM 803 C CA . ILE A 1 99 ? 8.975 19.719 0.144 1.00 82.62 99 ILE A CA 1
ATOM 804 C C . ILE A 1 99 ? 9.054 21.020 0.946 1.00 82.62 99 ILE A C 1
ATOM 806 O O . ILE A 1 99 ? 8.028 21.652 1.171 1.00 82.62 99 ILE A O 1
ATOM 810 N N . LEU A 1 100 ? 10.258 21.416 1.363 1.00 78.56 100 LEU A N 1
ATOM 811 C CA . LEU A 1 100 ? 10.515 22.574 2.215 1.00 78.56 100 LEU A CA 1
ATOM 812 C C . LEU A 1 100 ? 11.741 23.343 1.692 1.00 78.56 100 LEU A C 1
ATOM 814 O O . LEU A 1 100 ? 12.807 23.274 2.302 1.00 78.56 100 LEU A O 1
ATOM 818 N N . PRO A 1 101 ? 11.621 24.060 0.562 1.00 77.25 101 PRO A N 1
ATOM 819 C CA . PRO A 1 101 ? 12.739 24.827 0.014 1.00 77.25 101 PRO A CA 1
ATOM 820 C C . PRO A 1 101 ? 13.225 25.916 0.985 1.00 77.25 101 PRO A C 1
ATOM 822 O O . PRO A 1 101 ? 14.426 26.079 1.167 1.00 77.25 101 PRO A O 1
ATOM 825 N N . ASP A 1 102 ? 12.307 26.598 1.675 1.00 74.44 102 ASP A N 1
ATOM 826 C CA . ASP A 1 102 ? 12.622 27.747 2.540 1.00 74.44 102 ASP A CA 1
ATOM 827 C C . ASP A 1 102 ? 13.323 27.360 3.850 1.00 74.44 102 ASP A C 1
ATOM 829 O O . ASP A 1 102 ? 14.021 28.173 4.452 1.00 74.44 102 ASP A O 1
ATOM 833 N N . ALA A 1 103 ? 13.163 26.106 4.280 1.00 67.81 103 ALA A N 1
ATOM 834 C CA . ALA A 1 103 ? 13.745 25.589 5.515 1.00 67.81 103 ALA A CA 1
ATOM 835 C C . ALA A 1 103 ? 15.226 25.206 5.385 1.00 67.81 103 ALA A C 1
ATOM 837 O O . ALA A 1 103 ? 15.794 24.826 6.391 1.00 67.81 103 ALA A O 1
ATOM 838 N N . MET A 1 104 ? 15.801 25.253 4.175 1.00 63.50 104 MET A N 1
ATOM 839 C CA . MET A 1 104 ? 17.235 25.032 3.906 1.00 63.50 104 MET A CA 1
ATOM 840 C C . MET A 1 104 ? 17.975 26.353 3.616 1.00 63.50 104 MET A C 1
ATOM 842 O O . MET A 1 104 ? 19.201 26.398 3.604 1.00 63.50 104 MET A O 1
ATOM 846 N N . ILE A 1 105 ? 17.231 27.433 3.331 1.00 61.38 105 ILE A N 1
ATOM 847 C CA . ILE A 1 105 ? 17.769 28.771 3.018 1.00 61.38 105 ILE A CA 1
ATOM 848 C C . ILE A 1 105 ? 18.178 29.507 4.304 1.00 61.38 105 ILE A C 1
ATOM 850 O O . ILE A 1 105 ? 19.089 30.332 4.290 1.00 61.38 105 ILE A O 1
ATOM 854 N N . GLN A 1 106 ? 17.528 29.207 5.433 1.00 59.69 106 GLN A N 1
ATOM 855 C CA . GLN A 1 106 ? 17.849 29.814 6.731 1.00 59.69 106 GLN A CA 1
ATOM 856 C C . GLN A 1 106 ? 19.201 29.324 7.283 1.00 59.69 106 GLN A C 1
ATOM 858 O O . GLN A 1 106 ? 19.890 30.069 7.977 1.00 59.69 106 GLN A O 1
ATOM 863 N N . ASP A 1 107 ? 19.602 28.109 6.920 1.00 57.44 107 ASP A N 1
ATOM 864 C CA . ASP A 1 107 ? 20.819 27.408 7.335 1.00 57.44 107 ASP A CA 1
ATOM 865 C C . ASP A 1 107 ? 22.060 28.013 6.665 1.00 57.44 107 ASP A C 1
ATOM 867 O O . ASP A 1 107 ? 23.124 28.095 7.273 1.00 57.44 107 ASP A O 1
ATOM 871 N N . GLU A 1 108 ? 21.923 28.473 5.417 1.00 57.97 108 GLU A N 1
ATOM 872 C CA . GLU A 1 108 ? 23.004 29.124 4.668 1.00 57.97 108 GLU A CA 1
ATOM 873 C C . GLU A 1 108 ? 23.187 30.607 5.039 1.00 57.97 108 GLU A C 1
ATOM 875 O O . GLU A 1 108 ? 24.149 31.237 4.600 1.00 57.97 108 GLU A O 1
ATOM 880 N N . HIS A 1 109 ? 22.276 31.204 5.817 1.00 57.06 109 HIS A N 1
ATOM 881 C CA . HIS A 1 109 ? 22.308 32.626 6.204 1.00 57.06 109 HIS A CA 1
ATOM 882 C C . HIS A 1 109 ? 22.414 32.849 7.726 1.00 57.06 109 HIS A C 1
ATOM 884 O O . HIS A 1 109 ? 22.299 33.983 8.196 1.00 57.06 109 HIS A O 1
ATOM 890 N N . GLY A 1 110 ? 22.655 31.791 8.508 1.00 57.66 110 GLY A N 1
ATOM 891 C CA . GLY A 1 110 ? 22.761 31.847 9.966 1.00 57.66 110 GLY A CA 1
ATOM 892 C C . GLY A 1 110 ? 24.177 31.582 10.480 1.00 57.66 110 GLY A C 1
ATOM 893 O O . GLY A 1 110 ? 24.657 30.458 10.390 1.00 57.66 110 GLY A O 1
ATOM 894 N N . HIS A 1 111 ? 24.761 32.602 11.121 1.00 44.41 111 HIS A N 1
ATOM 895 C CA . HIS A 1 111 ? 26.017 32.629 11.897 1.00 44.41 111 HIS A CA 1
ATOM 896 C C . HIS A 1 111 ? 27.311 32.991 11.141 1.00 44.41 111 HIS A C 1
ATOM 898 O O . HIS A 1 111 ? 28.218 32.176 10.972 1.00 44.41 111 HIS A O 1
ATOM 904 N N . HIS A 1 112 ? 27.420 34.284 10.817 1.00 38.97 112 HIS A N 1
ATOM 905 C CA . HIS A 1 112 ? 28.624 35.072 11.106 1.00 38.97 112 HIS A CA 1
ATOM 906 C C . HIS A 1 112 ? 28.370 35.943 12.339 1.00 38.97 112 HIS A C 1
ATOM 908 O O . HIS A 1 112 ? 27.200 36.358 12.516 1.00 38.97 112 HIS A O 1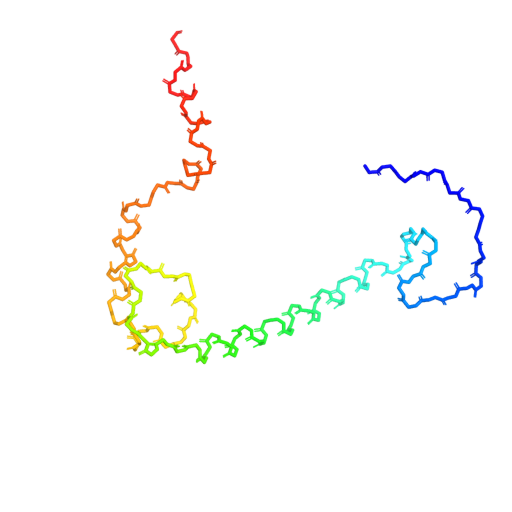
#

Secondary structure (DSSP, 8-state):
--PPPP----TT---TT--TT----TTHHHHHHHHHHHHHHHHHHHHHHHHHH----SS--SS--GGGGT-TTHHHH-TTHHHHHHHHHHT---HHHHH-STTTTTTTSS--

Organism: Acanthamoeba castellanii (strain ATCC 30010 / Neff) (NCBI:txid1257118)

pLDDT: mean 84.18, std 12.73, range [38.97, 98.44]

Foldseek 3Di:
DDDPDDDDDDPPDDDPVGDGPPPCDVCVVVVVCVVVVVVCVVVVVVLLVCLAPDADPDDDDLAADPSLVRRPCNCVRPVCNVVNVVVCVVPDDPPCCVVPVPVVVVVVVDDD

Sequence (112 aa):
MGGGPRFPFPKWVWSPAGGWWCENPPNAQRNLRIVLGLNFAIAGAVFFISAANERRLLSHPTIPVPSQRWSAWTKVDDPDYKRKLAAYHKNKKPLWERILPDAMIQDEHGHH

Radius of gyration: 25.2 Å; chains: 1; bounding box: 58×46×56 Å